Protein AF-A0A969K0V9-F1 (afdb_monomer_lite)

pLDDT: mean 85.58, std 12.47, range [35.75, 97.5]

Structure (mmCIF, N/CA/C/O backbone):
data_AF-A0A969K0V9-F1
#
_entry.id   AF-A0A969K0V9-F1
#
loop_
_atom_site.group_PDB
_atom_site.id
_atom_site.type_symbol
_atom_site.label_atom_id
_atom_site.label_alt_id
_atom_site.label_comp_id
_atom_site.label_asym_id
_atom_site.label_entity_id
_atom_site.label_seq_id
_atom_site.pdbx_PDB_ins_code
_atom_site.Cartn_x
_atom_site.Cartn_y
_atom_site.Cartn_z
_atom_site.occupancy
_atom_site.B_iso_or_equiv
_atom_site.auth_seq_id
_atom_site.auth_comp_id
_atom_site.auth_asym_id
_atom_site.auth_atom_id
_atom_site.pdbx_PDB_model_num
ATOM 1 N N . MET A 1 1 ? 7.479 9.064 25.112 1.00 60.09 1 MET A N 1
ATOM 2 C CA . MET A 1 1 ? 8.023 9.012 23.736 1.00 60.09 1 MET A CA 1
ATOM 3 C C . MET A 1 1 ? 7.729 10.350 23.085 1.00 60.09 1 MET A C 1
ATOM 5 O O . MET A 1 1 ? 6.661 10.871 23.368 1.00 60.09 1 MET A O 1
ATOM 9 N N . SER A 1 2 ? 8.645 10.931 22.304 1.00 84.56 2 SER A N 1
ATOM 10 C CA . SER A 1 2 ? 8.306 12.117 21.503 1.00 84.56 2 SER A CA 1
ATOM 11 C C . SER A 1 2 ? 7.382 11.706 20.355 1.00 84.56 2 SER A C 1
ATOM 13 O O . SER A 1 2 ? 7.543 10.608 19.813 1.00 84.56 2 SER A O 1
ATOM 15 N N . ASP A 1 3 ? 6.434 12.566 19.981 1.00 84.75 3 ASP A N 1
ATOM 16 C CA . ASP A 1 3 ? 5.469 12.293 18.902 1.00 84.75 3 ASP A CA 1
ATOM 17 C C . ASP A 1 3 ? 6.167 11.943 17.583 1.00 84.75 3 ASP A C 1
ATOM 19 O O . ASP A 1 3 ? 5.741 11.048 16.855 1.00 84.75 3 ASP A O 1
ATOM 23 N N . GLU A 1 4 ? 7.312 12.573 17.334 1.00 83.38 4 GLU A N 1
ATOM 24 C CA . GLU A 1 4 ? 8.192 12.307 16.198 1.00 83.38 4 GLU A CA 1
ATOM 25 C C . GLU A 1 4 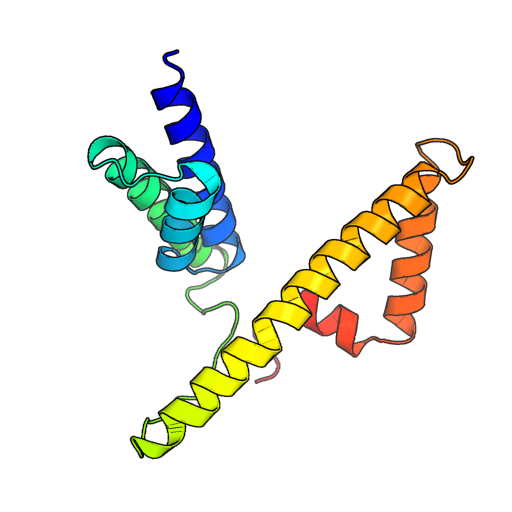? 8.677 10.847 16.152 1.00 83.38 4 GLU A C 1
ATOM 27 O O . GLU A 1 4 ? 8.615 10.192 15.113 1.00 83.38 4 GLU A O 1
ATOM 32 N N . ARG A 1 5 ? 9.090 10.279 17.295 1.00 86.56 5 ARG A N 1
ATOM 33 C CA . ARG A 1 5 ? 9.531 8.874 17.367 1.00 86.56 5 ARG A CA 1
ATOM 34 C C . ARG A 1 5 ? 8.375 7.903 17.184 1.00 86.56 5 ARG A C 1
ATOM 36 O O . ARG A 1 5 ? 8.563 6.853 16.579 1.00 86.56 5 ARG A O 1
ATOM 43 N N . VAL A 1 6 ? 7.191 8.235 17.703 1.00 91.00 6 VAL A N 1
ATOM 44 C CA . VAL A 1 6 ? 5.994 7.404 17.508 1.00 91.00 6 VAL A CA 1
ATOM 45 C C . VAL A 1 6 ? 5.632 7.361 16.027 1.00 91.00 6 VAL A C 1
ATOM 47 O O . VAL A 1 6 ? 5.461 6.273 15.482 1.00 91.00 6 VAL A O 1
ATOM 50 N N . ARG A 1 7 ? 5.602 8.516 15.352 1.00 89.06 7 ARG A N 1
ATOM 51 C CA . ARG A 1 7 ? 5.359 8.594 13.904 1.00 89.06 7 ARG A CA 1
ATOM 52 C C . ARG A 1 7 ? 6.398 7.809 13.106 1.00 89.06 7 ARG A C 1
ATOM 54 O O . ARG A 1 7 ? 6.017 7.028 12.239 1.00 89.06 7 ARG A O 1
ATOM 61 N N . ALA A 1 8 ? 7.680 7.932 13.454 1.00 90.12 8 ALA A N 1
ATOM 62 C CA . ALA A 1 8 ? 8.751 7.175 12.809 1.00 90.12 8 ALA A CA 1
ATOM 63 C C . ALA A 1 8 ? 8.560 5.653 12.943 1.00 90.12 8 ALA A C 1
ATOM 65 O O . ALA A 1 8 ? 8.715 4.922 11.966 1.00 90.12 8 ALA A O 1
ATOM 66 N N . LEU A 1 9 ? 8.182 5.165 14.130 1.00 93.06 9 LEU A N 1
ATOM 67 C CA . LEU A 1 9 ? 7.927 3.738 14.361 1.00 93.06 9 LEU A CA 1
ATOM 68 C C . LEU A 1 9 ? 6.684 3.237 13.612 1.00 93.06 9 LEU A C 1
ATOM 70 O O . LEU A 1 9 ? 6.727 2.156 13.026 1.00 93.06 9 LEU A O 1
ATOM 74 N N . VAL A 1 10 ? 5.599 4.019 13.586 1.00 94.56 10 VAL A N 1
ATOM 75 C CA . VAL A 1 10 ? 4.382 3.685 12.822 1.00 94.56 10 VAL A CA 1
ATOM 76 C C . VAL A 1 10 ? 4.696 3.594 11.329 1.00 94.56 10 VAL A C 1
ATOM 78 O O . VAL A 1 10 ? 4.305 2.632 10.671 1.00 94.56 10 VAL A O 1
ATOM 81 N N . 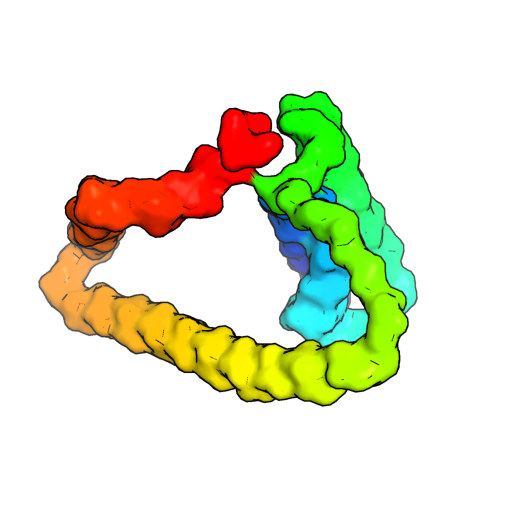ALA A 1 11 ? 5.461 4.546 10.800 1.00 94.56 11 ALA A N 1
ATOM 82 C CA . ALA A 1 11 ? 5.858 4.554 9.400 1.00 94.56 11 ALA A CA 1
ATOM 83 C C . ALA A 1 11 ? 6.817 3.423 9.034 1.00 94.56 11 ALA A C 1
ATOM 85 O O . ALA A 1 11 ? 6.669 2.818 7.973 1.00 94.56 11 ALA A O 1
ATOM 86 N N . ALA A 1 12 ? 7.762 3.091 9.916 1.00 95.62 12 ALA A N 1
ATOM 87 C CA . ALA A 1 12 ? 8.649 1.949 9.734 1.00 95.62 12 ALA A CA 1
ATOM 88 C C . ALA A 1 12 ? 7.871 0.624 9.705 1.00 95.62 12 ALA A C 1
ATOM 90 O O . ALA A 1 12 ? 8.139 -0.222 8.850 1.00 95.62 12 ALA A O 1
ATOM 91 N N . GLY A 1 13 ? 6.882 0.461 10.591 1.00 96.19 13 GLY A N 1
ATOM 92 C CA . GLY A 1 13 ? 5.993 -0.702 10.612 1.00 96.19 13 GLY A CA 1
ATOM 93 C C . GLY A 1 13 ? 5.118 -0.802 9.362 1.00 96.19 13 GLY A C 1
ATOM 94 O O . GLY A 1 13 ? 5.029 -1.866 8.753 1.00 96.19 13 GLY A O 1
ATOM 95 N N . ALA A 1 14 ? 4.529 0.310 8.922 1.00 96.19 14 ALA A N 1
ATOM 96 C CA . ALA A 1 14 ? 3.756 0.348 7.685 1.00 96.19 14 ALA A CA 1
ATOM 97 C C . ALA A 1 14 ? 4.621 0.067 6.446 1.00 96.19 14 ALA A C 1
ATOM 99 O O . ALA A 1 14 ? 4.208 -0.699 5.578 1.00 96.19 14 ALA A O 1
ATOM 100 N N . ALA A 1 15 ? 5.845 0.605 6.397 1.00 96.81 15 ALA A N 1
ATOM 101 C CA . ALA A 1 15 ? 6.766 0.371 5.289 1.00 96.81 15 ALA A CA 1
ATOM 102 C C . ALA A 1 15 ? 7.156 -1.105 5.221 1.00 96.81 15 ALA A C 1
ATOM 104 O O . ALA A 1 15 ? 7.136 -1.692 4.142 1.00 96.81 15 ALA A O 1
ATOM 105 N N . ALA A 1 16 ? 7.451 -1.723 6.370 1.00 97.44 16 ALA A N 1
ATOM 106 C CA . ALA A 1 16 ? 7.699 -3.157 6.468 1.00 97.44 16 ALA A CA 1
ATOM 107 C C . ALA A 1 16 ? 6.499 -3.984 5.987 1.00 97.44 16 ALA A C 1
ATOM 109 O O . ALA A 1 16 ? 6.687 -4.889 5.181 1.00 97.44 16 ALA A O 1
ATOM 110 N N . GLY A 1 17 ? 5.279 -3.652 6.424 1.00 95.00 17 GLY A N 1
ATOM 111 C CA . GLY A 1 17 ? 4.064 -4.379 6.042 1.00 95.00 17 GLY A CA 1
ATOM 112 C C . GLY A 1 17 ? 3.747 -4.301 4.547 1.00 95.00 17 GLY A C 1
ATOM 113 O O . GLY A 1 17 ? 3.432 -5.314 3.930 1.00 95.00 17 GLY A O 1
ATOM 114 N N . VAL A 1 18 ? 3.879 -3.121 3.935 1.00 94.31 18 VAL A N 1
ATOM 115 C CA . VAL A 1 18 ? 3.710 -2.972 2.479 1.00 94.31 18 VAL A CA 1
ATOM 116 C C . VAL A 1 18 ? 4.810 -3.733 1.733 1.00 94.31 18 VAL A C 1
ATOM 118 O O . VAL A 1 18 ? 4.542 -4.435 0.760 1.00 94.31 18 VAL A O 1
ATOM 121 N N . SER A 1 19 ? 6.052 -3.650 2.208 1.00 94.81 19 SER A N 1
ATOM 122 C CA . SER A 1 19 ? 7.194 -4.287 1.544 1.00 94.81 19 SER A CA 1
ATOM 123 C C . SER A 1 19 ? 7.138 -5.810 1.609 1.00 94.81 19 SER A C 1
ATOM 125 O O . SER A 1 19 ? 7.467 -6.458 0.617 1.00 94.81 19 SER A O 1
ATOM 127 N N . SER A 1 20 ? 6.689 -6.386 2.728 1.00 93.19 20 SER A N 1
ATOM 128 C CA . SER A 1 20 ? 6.493 -7.832 2.855 1.00 93.19 20 SER A CA 1
ATOM 129 C C . SER A 1 20 ? 5.283 -8.336 2.070 1.00 93.19 20 SER A C 1
ATOM 131 O O . SER A 1 20 ? 5.333 -9.432 1.524 1.00 93.19 20 SER A O 1
ATOM 133 N N . ALA A 1 21 ? 4.216 -7.542 1.947 1.00 89.94 21 ALA A N 1
ATOM 134 C CA . ALA A 1 21 ? 3.040 -7.940 1.176 1.00 89.94 21 ALA A CA 1
ATOM 135 C C . ALA A 1 21 ? 3.318 -8.035 -0.335 1.00 89.94 21 ALA A C 1
ATOM 137 O O . ALA A 1 21 ? 2.755 -8.895 -1.008 1.00 89.94 21 ALA A O 1
ATOM 138 N N . PHE A 1 22 ? 4.182 -7.163 -0.867 1.00 86.56 22 PHE A N 1
ATOM 139 C CA . PHE A 1 22 ? 4.381 -7.026 -2.317 1.00 86.56 22 PHE A CA 1
ATOM 140 C C . PHE A 1 22 ? 5.794 -7.356 -2.811 1.00 86.56 22 PHE A C 1
ATOM 142 O O . PHE A 1 22 ? 6.041 -7.283 -4.014 1.00 86.56 22 PHE A O 1
ATOM 149 N N . ASN A 1 23 ? 6.729 -7.689 -1.913 1.00 89.31 23 ASN A N 1
ATOM 150 C CA . ASN A 1 23 ? 8.158 -7.804 -2.226 1.00 89.31 23 ASN A CA 1
ATOM 151 C C . ASN A 1 23 ? 8.700 -6.543 -2.947 1.00 89.31 23 ASN A C 1
ATOM 153 O O . ASN A 1 23 ? 9.476 -6.615 -3.898 1.00 89.31 23 ASN A O 1
ATOM 157 N N . ALA A 1 24 ? 8.234 -5.365 -2.514 1.00 91.19 24 ALA A N 1
ATOM 158 C CA . ALA A 1 24 ? 8.476 -4.080 -3.174 1.00 91.19 24 ALA A CA 1
ATOM 159 C C . ALA A 1 24 ? 8.970 -3.022 -2.165 1.00 91.19 24 ALA A C 1
ATOM 161 O O . ALA A 1 24 ? 8.215 -2.121 -1.784 1.00 91.19 24 ALA A O 1
ATOM 162 N N . PRO A 1 25 ? 10.238 -3.104 -1.716 1.00 93.50 25 PRO A N 1
ATOM 163 C CA . PRO A 1 25 ? 10.741 -2.284 -0.614 1.00 93.50 25 PRO A CA 1
ATOM 164 C C . PRO A 1 25 ? 10.675 -0.778 -0.894 1.00 93.50 25 PRO A C 1
ATOM 166 O O . PRO A 1 25 ? 10.256 0.001 -0.037 1.00 93.50 25 PRO A O 1
ATOM 169 N N . ILE A 1 26 ? 11.024 -0.363 -2.116 1.00 94.31 26 ILE A N 1
ATOM 170 C CA . ILE A 1 26 ? 11.022 1.050 -2.523 1.00 94.31 26 ILE A CA 1
ATOM 171 C C . ILE A 1 26 ? 9.604 1.633 -2.456 1.00 94.31 26 ILE A C 1
ATOM 173 O O . ILE A 1 26 ? 9.417 2.724 -1.919 1.00 94.31 26 ILE A O 1
ATOM 177 N N . ALA A 1 27 ? 8.597 0.890 -2.926 1.00 93.19 27 ALA A N 1
ATOM 178 C CA . ALA A 1 27 ? 7.203 1.325 -2.871 1.00 93.19 27 ALA A CA 1
ATOM 179 C C . ALA A 1 27 ? 6.721 1.502 -1.422 1.00 93.19 27 ALA A C 1
ATOM 181 O O . ALA A 1 27 ? 6.112 2.521 -1.102 1.00 93.19 27 ALA A O 1
ATOM 182 N N . GLY A 1 28 ? 7.055 0.561 -0.529 1.00 94.06 28 GLY A N 1
ATOM 183 C CA . GLY A 1 28 ? 6.721 0.665 0.894 1.00 94.06 28 GLY A CA 1
ATOM 184 C C . GLY A 1 28 ? 7.375 1.863 1.589 1.00 94.06 28 GLY A C 1
ATOM 185 O O . GLY A 1 28 ? 6.744 2.501 2.430 1.00 94.06 28 GLY A O 1
ATOM 186 N N . ILE A 1 29 ? 8.610 2.215 1.212 1.00 95.56 29 ILE A N 1
ATOM 187 C CA . ILE A 1 29 ? 9.318 3.388 1.749 1.00 95.56 29 ILE A CA 1
ATOM 188 C C . ILE A 1 29 ? 8.587 4.675 1.367 1.00 95.56 29 ILE A C 1
ATOM 190 O O . ILE A 1 29 ? 8.215 5.444 2.251 1.00 95.56 29 ILE A O 1
ATOM 194 N N . PHE A 1 30 ? 8.354 4.903 0.071 1.00 94.06 30 PHE A N 1
ATOM 195 C CA . PHE A 1 30 ? 7.699 6.129 -0.392 1.00 94.06 30 PHE A CA 1
ATOM 196 C C . PHE A 1 30 ? 6.252 6.231 0.093 1.00 94.06 30 PHE A C 1
ATOM 198 O O . PHE A 1 30 ? 5.835 7.313 0.490 1.00 94.06 30 PHE A O 1
ATOM 205 N N . PHE A 1 31 ? 5.517 5.115 0.155 1.00 94.00 31 PHE A N 1
ATOM 206 C CA . PHE A 1 31 ? 4.178 5.082 0.748 1.00 94.00 31 PHE A CA 1
ATOM 207 C C . PHE A 1 31 ? 4.187 5.602 2.190 1.00 94.00 31 PHE A C 1
ATOM 209 O O . PHE A 1 31 ? 3.405 6.484 2.540 1.00 94.00 31 PHE A O 1
ATOM 216 N N . SER A 1 32 ? 5.094 5.098 3.028 1.00 94.75 32 SER A N 1
ATOM 217 C CA . SER A 1 32 ? 5.174 5.531 4.422 1.00 94.75 32 SER A CA 1
ATOM 218 C C . SER A 1 32 ? 5.662 6.968 4.580 1.00 94.75 32 SER A C 1
ATOM 220 O O . SER A 1 32 ? 5.162 7.686 5.444 1.00 94.75 32 SER A O 1
ATOM 222 N N . LEU A 1 33 ? 6.625 7.408 3.769 1.00 92.50 33 LEU A N 1
ATOM 223 C CA . LEU A 1 33 ? 7.121 8.783 3.834 1.00 92.50 33 LEU A CA 1
ATOM 224 C C . LEU A 1 33 ? 6.043 9.788 3.409 1.00 92.50 33 LEU A C 1
ATOM 226 O O . LEU A 1 33 ? 5.804 10.754 4.127 1.00 92.50 33 LEU A O 1
ATOM 230 N N . GLU A 1 34 ? 5.360 9.532 2.295 1.00 90.81 34 GLU A N 1
ATOM 231 C CA . GLU A 1 34 ? 4.389 10.463 1.717 1.00 90.81 34 GLU A CA 1
ATOM 232 C C . GLU A 1 34 ? 3.057 10.463 2.481 1.00 90.81 34 GLU A C 1
ATOM 234 O O . GLU A 1 34 ? 2.509 11.520 2.778 1.00 90.81 34 GLU A O 1
ATOM 239 N N . ILE A 1 35 ? 2.530 9.284 2.834 1.00 90.56 35 ILE A N 1
ATOM 240 C CA . ILE A 1 35 ? 1.172 9.163 3.389 1.00 90.56 35 ILE A CA 1
ATOM 241 C C . ILE A 1 35 ? 1.165 9.193 4.921 1.00 90.56 35 ILE A C 1
ATOM 243 O O . ILE A 1 35 ? 0.215 9.704 5.513 1.00 90.56 35 ILE A O 1
ATOM 247 N N . ILE A 1 36 ? 2.193 8.653 5.585 1.00 91.19 36 ILE A N 1
ATOM 248 C CA . ILE A 1 36 ? 2.205 8.543 7.056 1.00 91.19 36 ILE A CA 1
ATOM 249 C C . ILE A 1 36 ? 2.977 9.690 7.704 1.00 91.19 36 ILE A C 1
ATOM 251 O O . ILE A 1 36 ? 2.506 10.246 8.696 1.00 91.19 36 ILE A O 1
ATOM 255 N N . LEU A 1 37 ? 4.154 10.040 7.175 1.00 88.75 37 LEU A N 1
ATOM 256 C CA . LEU A 1 37 ? 4.937 11.167 7.696 1.00 88.75 37 LEU A CA 1
ATOM 257 C C . LEU A 1 37 ? 4.502 12.497 7.085 1.00 88.75 37 LEU A C 1
ATOM 259 O O . LEU A 1 37 ? 4.394 13.477 7.817 1.00 88.75 37 LEU A O 1
ATOM 263 N N . GLY A 1 38 ? 4.262 12.535 5.773 1.00 84.94 38 GLY A N 1
ATOM 264 C CA . GLY A 1 38 ? 3.984 13.771 5.033 1.00 84.94 38 GLY A CA 1
ATOM 265 C C . GLY A 1 38 ? 5.195 14.707 4.916 1.00 84.94 38 GLY A C 1
ATOM 266 O O . GLY A 1 38 ? 5.065 15.821 4.419 1.00 84.94 38 GLY A O 1
ATOM 267 N N . GLU A 1 39 ? 6.370 14.274 5.379 1.00 81.00 39 GLU A N 1
ATOM 268 C CA . GLU A 1 39 ? 7.630 15.007 5.298 1.00 81.00 39 GLU A CA 1
ATOM 269 C C . GLU A 1 39 ? 8.818 14.041 5.222 1.00 81.00 39 GLU A C 1
ATOM 271 O O . GLU A 1 39 ? 8.855 12.991 5.872 1.00 81.00 39 GLU A O 1
ATOM 276 N N . ILE A 1 40 ? 9.829 14.405 4.433 1.00 71.94 40 ILE A N 1
ATOM 277 C CA . ILE A 1 40 ? 11.058 13.620 4.309 1.00 71.94 40 ILE A CA 1
ATOM 278 C C . ILE A 1 40 ? 12.077 14.158 5.315 1.00 71.94 40 ILE A C 1
ATOM 280 O O . ILE A 1 40 ? 12.872 15.045 5.013 1.00 71.94 40 ILE A O 1
ATOM 284 N N . SER A 1 41 ? 12.064 13.605 6.528 1.00 74.81 41 SER A N 1
ATOM 285 C CA . SER A 1 41 ? 13.126 13.829 7.514 1.00 74.81 41 SER A CA 1
ATOM 286 C C . SER A 1 41 ? 14.260 12.824 7.307 1.00 74.81 41 SER A C 1
ATOM 288 O O . SER A 1 41 ? 14.043 11.608 7.323 1.00 74.81 41 SE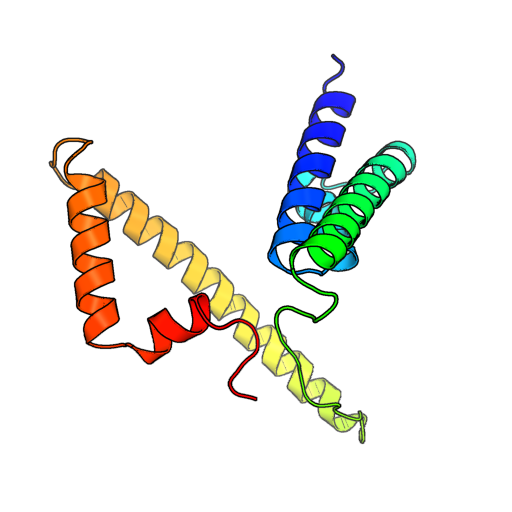R A O 1
ATOM 290 N N . SER A 1 42 ? 15.490 13.318 7.147 1.00 74.25 42 SER A N 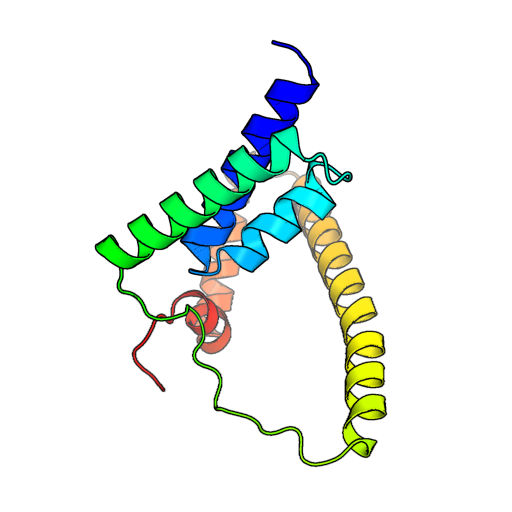1
ATOM 291 C CA . SER A 1 42 ? 16.690 12.490 6.951 1.00 74.25 42 SER A CA 1
ATOM 292 C C . SER A 1 42 ? 16.916 11.495 8.096 1.00 74.25 42 SER A C 1
ATOM 294 O O . SER A 1 42 ? 17.352 10.368 7.860 1.00 74.25 42 SER A O 1
ATOM 296 N N . THR A 1 43 ? 16.550 11.873 9.323 1.00 76.81 43 THR A N 1
ATOM 297 C CA . THR A 1 43 ? 16.676 11.026 10.517 1.00 76.81 43 THR A CA 1
ATOM 298 C C . THR A 1 43 ? 15.709 9.839 10.491 1.00 76.81 43 THR A C 1
ATOM 300 O O . THR A 1 43 ? 16.065 8.740 10.913 1.00 76.81 43 THR A O 1
ATOM 303 N N . MET A 1 44 ? 14.488 10.031 9.983 1.00 82.00 44 MET A N 1
ATOM 304 C CA . MET A 1 44 ? 13.460 8.980 9.954 1.00 82.00 44 MET A CA 1
ATOM 305 C C . MET A 1 44 ? 13.606 8.060 8.742 1.00 82.00 44 MET A C 1
ATOM 307 O O . MET A 1 44 ? 13.307 6.868 8.835 1.00 82.00 44 MET A O 1
ATOM 311 N N . LEU A 1 45 ? 14.125 8.593 7.631 1.00 89.81 45 LEU A N 1
ATOM 312 C CA . LEU A 1 45 ? 14.348 7.854 6.391 1.00 89.81 45 LEU A CA 1
ATOM 313 C C . LEU A 1 45 ? 15.163 6.582 6.639 1.00 89.81 45 LEU A C 1
ATOM 315 O O . LEU A 1 45 ? 14.760 5.512 6.192 1.00 89.81 45 LEU A O 1
ATOM 319 N N . GLY A 1 46 ? 16.256 6.665 7.405 1.00 92.00 46 GLY A N 1
ATOM 320 C CA . GLY A 1 46 ? 17.102 5.503 7.693 1.00 92.00 46 GLY A CA 1
ATOM 321 C C . GLY A 1 46 ? 16.335 4.349 8.349 1.00 92.00 46 GLY A C 1
ATOM 322 O O . GLY A 1 46 ? 16.459 3.204 7.923 1.00 92.00 46 GLY A O 1
ATOM 323 N N . VAL A 1 47 ? 15.486 4.647 9.338 1.00 92.81 47 VAL A N 1
ATOM 324 C CA . VAL A 1 47 ? 14.693 3.629 10.050 1.00 92.81 47 VAL A CA 1
ATOM 325 C C . VAL A 1 47 ? 13.626 3.020 9.137 1.00 92.81 47 VAL A C 1
ATOM 327 O O . VAL A 1 47 ? 13.460 1.801 9.117 1.00 92.81 47 VAL A O 1
ATOM 330 N N . VAL A 1 48 ? 12.935 3.846 8.347 1.00 95.44 48 VAL A N 1
ATOM 331 C CA . VAL A 1 48 ? 11.902 3.396 7.400 1.00 95.44 48 VAL A CA 1
ATOM 332 C C . VAL A 1 48 ? 12.503 2.509 6.307 1.00 95.44 48 VAL A C 1
ATOM 334 O O . VAL A 1 48 ? 11.963 1.440 6.020 1.00 95.44 48 VAL A O 1
ATOM 337 N N . VAL A 1 49 ? 13.645 2.913 5.741 1.00 95.88 49 VAL A N 1
ATOM 338 C CA . VAL A 1 49 ? 14.370 2.151 4.714 1.00 95.88 49 VAL A CA 1
ATOM 339 C C . VAL A 1 49 ? 14.855 0.818 5.261 1.00 95.88 49 VAL A C 1
ATOM 341 O O . VAL A 1 49 ? 14.582 -0.215 4.655 1.00 95.88 49 VAL A O 1
ATOM 344 N N . LEU A 1 50 ? 15.530 0.815 6.414 1.00 96.56 50 LEU A N 1
ATOM 345 C CA . LEU A 1 50 ? 16.022 -0.422 7.022 1.00 96.56 50 LEU A CA 1
ATOM 346 C C . LEU A 1 50 ? 14.872 -1.385 7.328 1.00 96.56 50 LEU A C 1
ATOM 348 O O . LEU A 1 50 ? 14.958 -2.561 6.988 1.00 96.56 50 LEU A O 1
ATOM 352 N N . SER A 1 51 ? 13.781 -0.883 7.908 1.00 97.31 51 SER A N 1
ATOM 353 C CA . SER A 1 51 ? 12.598 -1.688 8.230 1.00 97.31 51 SER A CA 1
ATOM 354 C C . SER A 1 51 ? 11.970 -2.315 6.979 1.00 97.31 51 SER A C 1
ATOM 356 O O . SER A 1 51 ? 11.714 -3.518 6.945 1.00 97.31 51 SER A O 1
ATOM 358 N N . SER A 1 52 ? 11.785 -1.522 5.918 1.00 97.25 52 SER A N 1
ATOM 359 C CA . SER A 1 52 ? 11.265 -1.989 4.628 1.00 97.25 52 SER A CA 1
ATOM 360 C C . SER A 1 52 ? 12.158 -3.060 3.989 1.00 97.25 52 SER A C 1
ATOM 362 O O . SER A 1 52 ? 11.672 -4.130 3.616 1.00 97.25 52 SER A O 1
ATOM 364 N N . VAL A 1 53 ? 13.470 -2.809 3.910 1.00 96.50 53 VAL A N 1
ATOM 365 C CA . VAL A 1 53 ? 14.424 -3.735 3.287 1.00 96.50 53 VAL A CA 1
ATOM 366 C C . VAL A 1 53 ? 14.502 -5.041 4.066 1.00 96.50 53 VAL A C 1
ATOM 368 O O . VAL A 1 53 ? 14.447 -6.098 3.450 1.00 96.50 53 VAL A O 1
ATOM 371 N N . VAL A 1 54 ? 14.576 -4.995 5.400 1.00 97.31 54 VAL A N 1
ATOM 372 C CA . VAL A 1 54 ? 14.597 -6.205 6.240 1.00 97.31 54 VAL A CA 1
ATOM 373 C C . VAL A 1 54 ? 13.313 -7.020 6.069 1.00 97.31 54 VAL A C 1
ATOM 375 O O . VAL A 1 54 ? 13.369 -8.242 5.961 1.00 97.31 54 VAL A O 1
ATOM 378 N N . ALA A 1 55 ? 12.151 -6.368 5.999 1.00 96.50 55 ALA A N 1
ATOM 379 C CA . ALA A 1 55 ? 10.885 -7.059 5.775 1.00 96.50 55 ALA A CA 1
ATOM 380 C C . ALA A 1 55 ? 10.817 -7.717 4.387 1.00 96.50 55 ALA A C 1
ATOM 382 O O . ALA A 1 55 ? 10.384 -8.866 4.268 1.00 96.50 55 ALA A O 1
ATOM 383 N N . ALA A 1 56 ? 11.278 -7.022 3.343 1.00 94.12 56 ALA A N 1
ATOM 384 C CA . ALA A 1 56 ? 11.349 -7.575 1.996 1.00 94.12 56 ALA A CA 1
ATOM 385 C C . ALA A 1 56 ? 12.349 -8.737 1.912 1.00 94.12 56 ALA A C 1
ATOM 387 O O . ALA A 1 56 ? 12.015 -9.778 1.361 1.00 94.12 56 ALA A O 1
ATOM 388 N N . THR A 1 57 ? 13.556 -8.614 2.473 1.00 94.50 57 THR A N 1
ATOM 389 C CA . THR A 1 57 ? 14.556 -9.697 2.435 1.00 94.50 57 THR A CA 1
ATOM 390 C C . THR A 1 57 ? 14.107 -10.917 3.226 1.00 94.50 57 THR A C 1
ATOM 392 O O . THR A 1 57 ? 14.285 -12.039 2.757 1.00 94.50 57 THR A O 1
ATOM 395 N N . LEU A 1 58 ? 13.462 -10.720 4.378 1.00 95.12 58 LEU A N 1
ATOM 396 C CA . LEU A 1 58 ? 12.867 -11.812 5.142 1.00 95.12 58 LEU A CA 1
ATOM 397 C C . LEU A 1 58 ? 11.754 -12.505 4.346 1.00 95.12 58 LEU A C 1
ATOM 399 O O . LEU A 1 58 ? 11.715 -13.731 4.287 1.00 95.12 58 LEU A O 1
ATOM 403 N N . THR A 1 59 ? 10.887 -11.732 3.689 1.00 92.12 59 THR A N 1
ATOM 404 C CA . THR A 1 59 ? 9.838 -12.282 2.817 1.00 92.12 59 THR A CA 1
ATOM 405 C C . THR A 1 59 ? 10.443 -13.091 1.676 1.00 92.12 59 THR A C 1
ATOM 407 O O . THR A 1 59 ? 9.989 -14.197 1.410 1.00 92.12 59 THR A O 1
ATOM 410 N N . GLN A 1 60 ? 11.510 -12.598 1.050 1.00 91.06 60 GLN A N 1
ATOM 411 C CA . GLN A 1 60 ? 12.201 -13.321 -0.016 1.00 91.06 60 GLN A CA 1
ATOM 412 C C . GLN A 1 60 ? 12.874 -14.604 0.477 1.00 91.06 60 GLN A C 1
ATOM 414 O O . GLN A 1 60 ? 12.891 -15.599 -0.244 1.00 91.06 60 GLN A O 1
ATOM 419 N N . ALA A 1 61 ? 13.395 -14.607 1.706 1.00 92.12 61 ALA A N 1
ATOM 420 C CA . ALA A 1 61 ? 13.995 -15.791 2.313 1.00 92.12 61 ALA A CA 1
ATOM 421 C C . ALA A 1 61 ? 12.961 -16.888 2.624 1.00 92.12 61 ALA A C 1
ATOM 423 O O . ALA A 1 61 ? 13.289 -18.068 2.538 1.00 92.12 61 ALA A O 1
ATOM 424 N N . VAL A 1 62 ? 11.728 -16.510 2.980 1.00 90.81 62 VAL A N 1
ATOM 425 C CA . VAL A 1 62 ? 10.653 -17.454 3.338 1.00 90.81 62 VAL A CA 1
ATOM 426 C C . VAL A 1 62 ? 9.822 -17.878 2.124 1.00 90.81 62 VAL A C 1
ATOM 428 O O . VAL A 1 62 ? 9.515 -19.058 1.976 1.00 90.81 62 VAL A O 1
ATOM 431 N N . SER A 1 63 ? 9.463 -16.931 1.257 1.00 83.94 63 SER A N 1
ATOM 432 C CA . SER A 1 63 ? 8.491 -17.111 0.166 1.00 83.94 63 SER A CA 1
ATOM 433 C C . SER A 1 63 ? 9.120 -17.114 -1.234 1.00 83.94 63 SER A C 1
ATOM 435 O O . SER A 1 63 ? 8.429 -17.401 -2.209 1.00 83.94 63 SER A O 1
ATOM 437 N N . GLY A 1 64 ? 10.418 -16.818 -1.352 1.00 83.19 64 GLY A N 1
ATOM 438 C CA . GLY A 1 64 ? 11.143 -16.717 -2.622 1.00 83.19 64 GLY A CA 1
ATOM 439 C C . GLY A 1 64 ? 11.289 -15.281 -3.143 1.00 83.19 64 GLY A C 1
ATOM 440 O O . GLY A 1 64 ? 10.534 -14.380 -2.792 1.00 83.19 64 GLY A O 1
ATOM 441 N N . ALA A 1 65 ? 12.286 -15.065 -4.008 1.00 78.44 65 ALA A N 1
ATOM 442 C CA . ALA A 1 65 ? 12.700 -13.734 -4.473 1.00 78.44 65 ALA A CA 1
ATOM 443 C C . ALA A 1 65 ? 11.833 -13.125 -5.593 1.00 78.44 65 ALA A C 1
ATOM 445 O O . ALA A 1 65 ? 12.146 -12.048 -6.099 1.00 78.44 65 ALA A O 1
ATOM 446 N N . GLN A 1 66 ? 10.772 -13.808 -6.023 1.00 77.81 66 GLN A N 1
ATOM 447 C CA . GLN A 1 66 ? 9.983 -13.355 -7.165 1.00 77.81 66 GLN A CA 1
ATOM 448 C C . GLN A 1 66 ? 9.086 -12.161 -6.788 1.00 77.81 66 GLN A C 1
ATOM 450 O O . GLN A 1 66 ? 8.542 -12.127 -5.679 1.00 77.81 66 GLN A O 1
ATOM 455 N N . PRO A 1 67 ? 8.920 -11.167 -7.678 1.00 69.94 67 PRO A N 1
ATOM 456 C CA . PRO A 1 67 ? 7.929 -10.112 -7.498 1.00 69.94 67 PRO A CA 1
ATOM 457 C C . PRO A 1 67 ? 6.517 -10.696 -7.404 1.00 69.94 67 PRO A C 1
ATOM 459 O O . PRO A 1 67 ? 6.222 -11.721 -8.018 1.00 69.94 67 PRO A O 1
ATOM 462 N N . ALA A 1 68 ? 5.615 -10.008 -6.700 1.00 71.38 68 ALA A N 1
ATOM 463 C CA . ALA A 1 68 ? 4.208 -10.413 -6.649 1.00 71.38 68 ALA A CA 1
ATOM 464 C C . ALA A 1 68 ? 3.551 -10.427 -8.046 1.00 71.38 68 ALA A C 1
ATOM 466 O O . ALA A 1 68 ? 2.651 -11.223 -8.301 1.00 71.38 68 ALA A O 1
ATOM 467 N N . PHE A 1 69 ? 4.035 -9.572 -8.956 1.00 70.81 69 PHE A N 1
ATOM 468 C CA . PHE A 1 69 ? 3.562 -9.472 -10.333 1.00 70.81 69 PHE A CA 1
ATOM 469 C C . PHE A 1 69 ? 4.745 -9.417 -11.304 1.00 70.81 69 PHE A C 1
ATOM 471 O O . PHE A 1 69 ? 5.509 -8.450 -11.310 1.00 70.81 69 PHE A O 1
ATOM 478 N N . SER A 1 70 ? 4.876 -10.441 -12.146 1.00 71.62 70 SER A N 1
ATOM 479 C CA . SER A 1 70 ? 5.829 -10.453 -13.257 1.00 71.62 70 SER A CA 1
ATOM 480 C C . SER A 1 70 ? 5.212 -9.738 -14.454 1.00 71.62 70 SER A C 1
ATOM 482 O O . SER A 1 70 ? 4.279 -10.245 -15.075 1.00 71.62 70 SER A O 1
ATOM 484 N N . VAL A 1 71 ? 5.714 -8.548 -14.770 1.00 75.81 71 VAL A N 1
ATOM 485 C CA . VAL A 1 71 ? 5.281 -7.785 -15.947 1.00 75.81 71 VAL A CA 1
ATOM 486 C C . VAL A 1 71 ? 6.255 -8.070 -17.096 1.00 75.81 71 VAL A C 1
ATOM 488 O O . VAL A 1 71 ? 7.467 -8.033 -16.865 1.00 75.81 71 VAL A O 1
ATOM 491 N N . PRO A 1 72 ? 5.775 -8.359 -18.321 1.00 80.50 72 PRO A N 1
ATOM 492 C CA . PRO A 1 72 ? 6.641 -8.489 -19.487 1.00 80.50 72 PRO A CA 1
ATOM 493 C C . PRO A 1 72 ? 7.506 -7.242 -19.674 1.00 80.50 72 PRO A C 1
ATOM 495 O O . PRO A 1 72 ? 7.055 -6.123 -19.426 1.00 80.50 72 PRO A O 1
ATOM 498 N N . ALA A 1 73 ? 8.741 -7.427 -20.138 1.00 79.62 73 ALA A N 1
ATOM 499 C CA . ALA A 1 73 ? 9.599 -6.300 -20.469 1.00 79.62 73 ALA A CA 1
ATOM 500 C C . ALA A 1 73 ? 8.960 -5.490 -21.608 1.00 79.62 73 ALA A C 1
ATOM 502 O O . ALA A 1 73 ? 8.729 -6.019 -22.694 1.00 79.62 73 ALA A O 1
ATOM 503 N N . TYR A 1 74 ? 8.672 -4.218 -21.343 1.00 79.50 74 TYR A N 1
ATOM 504 C CA . TYR A 1 74 ? 8.189 -3.261 -22.332 1.00 79.50 74 TYR A CA 1
ATOM 505 C C . TYR A 1 74 ? 9.283 -2.225 -22.588 1.00 79.50 74 TYR A C 1
ATOM 507 O O . TYR A 1 74 ? 9.856 -1.683 -21.638 1.00 79.50 74 TYR A O 1
ATOM 515 N N . THR A 1 75 ? 9.596 -1.967 -23.855 1.00 82.50 75 THR A N 1
ATOM 516 C CA . THR A 1 75 ? 10.561 -0.941 -24.256 1.00 82.50 75 THR A CA 1
ATOM 517 C C . THR A 1 75 ? 9.827 0.334 -24.641 1.00 82.50 75 THR A C 1
ATOM 519 O O . THR A 1 75 ? 8.815 0.301 -25.330 1.00 82.50 75 THR A O 1
ATOM 522 N N . PHE A 1 76 ? 10.326 1.473 -24.161 1.00 81.56 76 PHE A N 1
ATOM 523 C CA . PHE A 1 76 ? 9.866 2.779 -24.623 1.00 81.56 76 PHE A CA 1
ATOM 524 C C . PHE A 1 76 ? 10.440 3.029 -26.016 1.00 81.56 76 PHE A C 1
ATOM 526 O O . PHE A 1 76 ? 11.620 3.363 -26.143 1.00 81.56 76 PHE A O 1
ATOM 533 N N . ASP A 1 77 ? 9.607 2.874 -27.040 1.00 83.56 77 ASP A N 1
ATOM 534 C CA . ASP A 1 77 ? 10.049 2.954 -28.430 1.00 83.56 77 ASP A CA 1
ATOM 535 C C . ASP A 1 77 ? 9.864 4.371 -29.002 1.00 83.56 77 ASP A C 1
ATOM 537 O O . ASP A 1 77 ? 10.635 4.800 -29.865 1.00 83.56 77 ASP A O 1
ATOM 541 N N . SER A 1 78 ? 8.879 5.144 -28.513 1.00 90.31 78 SER A N 1
ATOM 542 C CA . SER A 1 78 ? 8.627 6.510 -28.993 1.00 90.31 78 SER A CA 1
ATOM 543 C C . SER A 1 78 ? 8.196 7.512 -27.917 1.00 90.31 78 SER A C 1
ATOM 545 O O . SER A 1 78 ? 7.383 7.232 -27.039 1.00 90.31 78 SER A O 1
ATOM 547 N N . VAL A 1 79 ? 8.648 8.765 -28.063 1.00 91.12 79 VAL A N 1
ATOM 548 C CA . VAL A 1 79 ? 8.207 9.915 -27.243 1.00 91.12 79 VAL A CA 1
ATOM 549 C C . VAL A 1 79 ? 6.697 10.167 -27.382 1.00 91.12 79 VAL A C 1
ATOM 551 O O . VAL A 1 79 ? 6.070 10.692 -26.461 1.00 91.12 79 VAL A O 1
ATOM 554 N N . TRP A 1 80 ? 6.085 9.743 -28.495 1.00 92.88 80 TRP A N 1
ATOM 555 C CA . TRP A 1 80 ? 4.641 9.866 -28.718 1.00 92.88 80 TRP A CA 1
ATOM 556 C C . TRP A 1 80 ? 3.775 8.991 -27.804 1.00 92.88 80 TRP A C 1
ATOM 558 O O . TRP A 1 80 ? 2.561 9.183 -27.763 1.00 92.88 80 TRP A O 1
ATOM 568 N N . GLU A 1 81 ? 4.367 8.085 -27.029 1.00 91.19 81 GLU A N 1
ATOM 569 C CA . GLU A 1 81 ? 3.646 7.320 -26.011 1.00 91.19 81 GLU A CA 1
ATOM 570 C C . GLU A 1 81 ? 3.384 8.147 -24.737 1.00 91.19 81 GLU A C 1
ATOM 572 O O . GLU A 1 81 ? 2.434 7.872 -24.004 1.00 91.19 81 GLU A O 1
ATOM 577 N N . LEU A 1 82 ? 4.161 9.211 -24.480 1.00 93.06 82 LEU A N 1
ATOM 578 C CA . LEU A 1 82 ? 4.023 10.035 -23.268 1.00 93.06 82 LEU A CA 1
ATOM 579 C C . LEU A 1 82 ? 2.623 10.655 -23.093 1.00 93.06 82 LEU A C 1
ATOM 581 O O . LEU A 1 82 ? 2.082 10.565 -21.987 1.00 93.06 82 LEU A O 1
ATOM 585 N N . PRO A 1 83 ? 1.982 11.234 -24.130 1.00 94.81 83 PRO A N 1
ATOM 586 C CA . PRO A 1 83 ? 0.605 11.707 -24.015 1.00 94.81 83 PRO A CA 1
ATOM 587 C C . PRO A 1 83 ? -0.401 10.605 -23.656 1.00 94.81 83 PRO A C 1
ATOM 589 O O . PRO A 1 83 ? -1.366 10.881 -22.944 1.00 94.81 83 PRO A O 1
ATOM 592 N N . LEU A 1 84 ? -0.181 9.361 -24.100 1.00 92.94 84 LEU A N 1
ATOM 593 C CA . LEU A 1 84 ? -1.051 8.231 -23.754 1.00 92.94 84 LEU A CA 1
ATOM 594 C C . LEU A 1 84 ? -0.911 7.856 -22.275 1.00 92.94 84 LEU A C 1
ATOM 596 O O . LEU A 1 84 ? -1.921 7.639 -21.609 1.00 92.94 84 LEU A O 1
ATOM 600 N N . TYR A 1 85 ? 0.309 7.859 -21.730 1.00 91.50 85 TYR A N 1
ATOM 601 C CA . TYR A 1 85 ? 0.529 7.651 -20.294 1.00 91.50 85 TYR A CA 1
ATOM 602 C C . TYR A 1 85 ? -0.047 8.790 -19.443 1.00 91.50 85 TYR A C 1
ATOM 604 O O . TYR A 1 85 ? -0.624 8.540 -18.384 1.00 91.50 85 TYR A O 1
ATOM 612 N N . ALA A 1 86 ? 0.039 10.036 -19.918 1.00 95.38 86 ALA A N 1
ATOM 613 C CA . ALA A 1 86 ? -0.598 11.170 -19.252 1.00 95.38 86 ALA A CA 1
ATOM 614 C C . ALA A 1 86 ? -2.129 11.019 -19.226 1.00 95.38 86 ALA A C 1
ATOM 616 O O . ALA A 1 86 ? -2.751 11.188 -18.176 1.00 95.38 86 ALA A O 1
ATOM 617 N N . LEU A 1 87 ? -2.735 10.634 -20.355 1.00 96.31 87 LEU A N 1
ATOM 618 C CA . LEU A 1 87 ? -4.167 10.349 -20.434 1.00 96.31 87 LEU A CA 1
ATOM 619 C C . LEU A 1 87 ? -4.563 9.192 -19.507 1.00 96.31 87 LEU A C 1
ATOM 621 O O . LEU A 1 87 ? -5.566 9.295 -18.803 1.00 96.31 87 LEU A O 1
ATOM 625 N N . LEU A 1 88 ? -3.761 8.125 -19.452 1.00 95.69 88 LEU A N 1
ATOM 626 C CA . LEU A 1 88 ? -3.976 7.012 -18.531 1.00 95.69 88 LEU A CA 1
ATOM 627 C C . LEU A 1 88 ? -4.005 7.493 -17.076 1.00 95.69 88 LEU A C 1
ATOM 629 O O . LEU A 1 88 ? -4.914 7.122 -16.342 1.00 95.69 88 LEU A O 1
ATOM 633 N N . GLY A 1 89 ? -3.070 8.357 -16.668 1.00 95.62 89 GLY A N 1
ATOM 634 C CA . GLY A 1 89 ? -3.061 8.953 -15.329 1.00 95.62 89 GLY A CA 1
ATOM 635 C C . GLY A 1 89 ? -4.313 9.791 -15.040 1.00 95.62 89 GLY A C 1
ATOM 636 O O . GLY A 1 89 ? -4.924 9.648 -13.980 1.00 95.62 89 GLY A O 1
ATOM 637 N N . ILE A 1 90 ? -4.743 10.608 -16.009 1.00 97.25 90 ILE A N 1
ATOM 638 C CA . ILE A 1 90 ? -5.958 11.435 -15.907 1.00 97.25 90 ILE A CA 1
ATOM 639 C C . ILE A 1 90 ? -7.217 10.576 -15.773 1.00 97.25 90 ILE A C 1
ATOM 641 O O . ILE A 1 90 ? -8.146 10.981 -15.084 1.00 97.25 90 ILE A O 1
ATOM 645 N N . LEU A 1 91 ? -7.265 9.400 -16.401 1.00 97.25 91 LEU A N 1
ATOM 646 C CA . LEU A 1 91 ? -8.392 8.473 -16.277 1.00 97.25 91 LEU A CA 1
ATOM 647 C C . LEU A 1 91 ? -8.314 7.639 -14.990 1.00 97.25 91 LEU A C 1
ATOM 649 O O . LEU A 1 91 ? -9.324 7.447 -14.313 1.00 97.25 91 LEU A O 1
ATOM 653 N N . ALA A 1 92 ? -7.122 7.170 -14.621 1.00 96.88 92 ALA A N 1
ATOM 654 C CA . ALA A 1 92 ? -6.906 6.333 -13.447 1.00 96.88 92 ALA A CA 1
ATOM 655 C C . ALA A 1 92 ? -7.179 7.082 -12.134 1.00 96.88 92 ALA A C 1
ATOM 657 O O . ALA A 1 92 ? -7.745 6.499 -11.211 1.00 96.88 92 ALA A O 1
ATOM 658 N N . GLY A 1 93 ? -6.842 8.374 -12.050 1.00 96.56 93 GLY A N 1
ATOM 659 C CA . GLY A 1 93 ? -7.067 9.194 -10.854 1.00 96.56 93 GLY A CA 1
ATOM 660 C C . GLY A 1 93 ? -8.539 9.250 -10.407 1.00 96.56 93 GLY A C 1
ATOM 661 O O . GLY A 1 93 ? -8.846 8.863 -9.277 1.00 96.56 93 GLY A O 1
ATOM 662 N N . PRO A 1 94 ? -9.482 9.672 -11.271 1.00 97.50 94 PRO A N 1
ATOM 663 C CA . PRO A 1 94 ? -10.913 9.659 -10.981 1.00 97.50 94 PRO A CA 1
ATOM 664 C C . PRO A 1 94 ? -11.460 8.265 -10.670 1.00 97.50 94 PRO A C 1
ATOM 666 O O . PRO A 1 94 ? -12.301 8.136 -9.783 1.00 97.50 94 PRO A O 1
ATOM 669 N N . ILE A 1 95 ? -10.977 7.220 -11.354 1.00 97.44 95 ILE A N 1
ATOM 670 C CA . ILE A 1 95 ? -11.381 5.834 -11.075 1.00 97.44 95 ILE A CA 1
ATOM 671 C C . ILE A 1 95 ? -10.954 5.431 -9.657 1.00 97.44 95 ILE A C 1
ATOM 673 O O . ILE A 1 95 ? -11.768 4.895 -8.905 1.00 97.44 95 ILE A O 1
ATOM 677 N N . ALA A 1 96 ? -9.719 5.743 -9.257 1.00 95.81 96 ALA A N 1
ATOM 678 C CA . ALA A 1 96 ? -9.229 5.493 -7.905 1.00 95.81 96 ALA A CA 1
ATOM 679 C C . ALA A 1 96 ? -10.031 6.279 -6.851 1.00 95.81 96 ALA A C 1
ATOM 681 O O . ALA A 1 96 ? -10.436 5.716 -5.833 1.00 95.81 96 ALA A O 1
ATOM 682 N N . ALA A 1 97 ? -10.337 7.553 -7.111 1.00 95.81 97 ALA A N 1
ATOM 683 C CA . ALA A 1 97 ? -11.157 8.371 -6.217 1.00 95.81 97 ALA A CA 1
ATOM 684 C C . ALA A 1 97 ? -12.590 7.826 -6.077 1.00 95.81 97 ALA A C 1
ATOM 686 O O . ALA A 1 97 ? -13.132 7.760 -4.970 1.00 95.81 97 ALA A O 1
ATOM 687 N N . LEU A 1 98 ? -13.200 7.395 -7.186 1.00 97.06 98 LEU A N 1
ATOM 688 C CA . LEU A 1 98 ? -14.516 6.761 -7.188 1.00 97.06 98 LEU A CA 1
ATOM 689 C C . LEU A 1 98 ? -14.498 5.453 -6.394 1.00 97.06 98 LEU A C 1
ATOM 691 O O . LEU A 1 98 ? -15.402 5.221 -5.594 1.00 97.06 98 LEU A O 1
ATOM 695 N N . TYR A 1 99 ? -13.462 4.632 -6.569 1.00 95.69 99 TYR A N 1
ATOM 696 C CA . TYR A 1 99 ? -13.282 3.392 -5.820 1.00 95.69 99 TYR A CA 1
ATOM 697 C C . TYR A 1 99 ? -13.224 3.639 -4.308 1.00 95.69 99 TYR A C 1
ATOM 699 O O . TYR A 1 99 ? -13.988 3.031 -3.559 1.00 95.69 99 TYR A O 1
ATOM 707 N N . VAL A 1 100 ? -12.395 4.586 -3.855 1.00 95.50 100 VAL A N 1
ATOM 708 C CA . VAL A 1 100 ? -12.301 4.952 -2.431 1.00 95.50 100 VAL A CA 1
ATOM 709 C C . VAL A 1 100 ? -13.651 5.437 -1.898 1.00 95.50 100 VAL A C 1
ATOM 711 O O . VAL A 1 100 ? -14.080 5.032 -0.818 1.00 95.50 100 VAL A O 1
ATOM 714 N N . ARG A 1 101 ? -14.373 6.256 -2.671 1.00 95.94 101 ARG A N 1
ATOM 715 C CA . ARG A 1 101 ? -15.700 6.743 -2.276 1.00 95.94 101 ARG A CA 1
ATOM 716 C C . ARG A 1 101 ? -16.717 5.608 -2.156 1.00 95.94 101 ARG A C 1
ATOM 718 O O . ARG A 1 101 ? -17.476 5.584 -1.192 1.00 95.94 101 ARG A O 1
ATOM 725 N N . LEU A 1 102 ? -16.725 4.673 -3.107 1.00 94.88 102 LEU A N 1
ATOM 726 C CA . LEU A 1 102 ? -17.589 3.490 -3.082 1.00 94.88 102 LEU A CA 1
ATOM 727 C C . LEU A 1 102 ? -17.290 2.595 -1.877 1.00 94.88 102 LEU A C 1
ATOM 729 O O . LEU A 1 102 ? -18.229 2.119 -1.242 1.00 94.88 102 LEU A O 1
ATOM 733 N N . LEU A 1 103 ? -16.016 2.410 -1.521 1.00 93.44 103 LEU A N 1
ATOM 734 C CA . LEU A 1 103 ? -15.648 1.666 -0.317 1.00 93.44 103 LEU A CA 1
ATOM 735 C C . LEU A 1 103 ? -16.242 2.297 0.944 1.00 93.44 103 LEU A C 1
ATOM 737 O O . LEU A 1 103 ? -16.861 1.587 1.735 1.00 93.44 103 LEU A O 1
ATOM 741 N N . TYR A 1 104 ? -16.118 3.617 1.109 1.00 93.31 104 TYR A N 1
ATOM 742 C CA . TYR A 1 104 ? -16.707 4.304 2.262 1.00 93.31 104 TYR A CA 1
ATOM 743 C C . TYR A 1 104 ? -18.236 4.234 2.266 1.00 93.31 104 TYR A C 1
ATOM 745 O O . TYR A 1 104 ? -18.824 3.910 3.291 1.00 93.31 104 TYR A O 1
ATOM 753 N N . LEU A 1 105 ? -18.883 4.422 1.112 1.00 92.62 105 LEU A N 1
ATOM 754 C CA . LEU A 1 105 ? -20.337 4.276 0.969 1.00 92.62 105 LEU A CA 1
ATOM 755 C C . LEU A 1 105 ? -20.822 2.886 1.405 1.00 92.62 105 LEU A C 1
ATOM 757 O O . LEU A 1 105 ? -21.825 2.768 2.113 1.00 92.62 105 LEU A O 1
ATOM 761 N N . LEU A 1 106 ? -20.119 1.829 0.995 1.00 89.69 106 LEU A N 1
ATOM 762 C CA . LEU A 1 106 ? -20.435 0.459 1.394 1.00 89.69 106 LEU A CA 1
ATOM 763 C C . LEU A 1 106 ? -20.198 0.247 2.890 1.00 89.69 106 LEU A C 1
ATOM 765 O O . LEU A 1 106 ? -21.054 -0.327 3.563 1.00 89.69 106 LEU A O 1
ATOM 769 N N . GLN A 1 107 ? -19.078 0.735 3.424 1.00 88.31 107 GLN A N 1
ATOM 770 C CA . GLN A 1 107 ? -18.762 0.637 4.847 1.00 88.31 107 GLN A CA 1
ATOM 771 C C . GLN A 1 107 ? -19.827 1.327 5.711 1.00 88.31 107 GLN A C 1
ATOM 773 O O . GLN A 1 107 ? -20.319 0.724 6.668 1.00 88.31 107 GLN A O 1
ATOM 778 N N . ASP A 1 108 ? -20.231 2.541 5.343 1.00 88.56 108 ASP A N 1
ATOM 779 C CA . ASP A 1 108 ? -21.269 3.301 6.039 1.00 88.56 108 ASP A CA 1
ATOM 780 C C . ASP A 1 108 ? -22.620 2.586 5.940 1.00 88.56 108 ASP A C 1
ATOM 782 O O . ASP A 1 108 ? -23.298 2.389 6.949 1.00 88.56 108 ASP A O 1
ATOM 786 N N . SER A 1 109 ? -22.977 2.077 4.757 1.00 85.62 109 SER A N 1
ATOM 787 C CA . SER A 1 109 ? -24.204 1.291 4.557 1.00 85.62 109 SER A CA 1
ATOM 788 C C . SER A 1 109 ? -24.245 0.047 5.457 1.00 85.62 109 SER A C 1
ATOM 790 O O . SER A 1 109 ? -25.259 -0.236 6.099 1.00 85.62 109 SER A O 1
ATOM 792 N N . PHE A 1 110 ? -23.125 -0.673 5.579 1.00 84.44 110 PHE A N 1
ATOM 793 C CA . PHE A 1 110 ? -22.988 -1.804 6.503 1.00 84.44 110 PHE A CA 1
ATOM 794 C C . PHE A 1 110 ? -23.032 -1.371 7.974 1.00 84.44 110 PHE A C 1
ATOM 796 O O . PHE A 1 110 ? -23.512 -2.120 8.837 1.00 84.44 110 PHE A O 1
ATOM 803 N N . HIS A 1 111 ? -22.556 -0.168 8.293 1.00 82.12 111 HIS A N 1
ATOM 804 C CA . HIS A 1 111 ? -22.648 0.380 9.639 1.00 82.12 111 HIS A CA 1
ATOM 805 C C . HIS A 1 111 ? -24.099 0.702 10.019 1.00 82.12 111 HIS A C 1
ATOM 807 O O . HIS A 1 111 ? -24.526 0.338 11.116 1.00 82.12 111 HIS A O 1
ATOM 813 N N . HIS A 1 112 ? -24.873 1.265 9.088 1.00 81.25 112 HIS A N 1
ATOM 814 C CA . HIS A 1 112 ? -26.289 1.599 9.263 1.00 81.25 112 HIS A CA 1
ATOM 815 C C . HIS A 1 112 ? -27.229 0.389 9.298 1.00 81.25 112 HIS A C 1
ATOM 817 O O . HIS A 1 112 ? -28.336 0.492 9.826 1.00 81.25 112 HIS A O 1
ATOM 823 N N . LEU A 1 113 ? -26.805 -0.774 8.795 1.00 81.44 113 LEU A N 1
ATOM 824 C CA . LEU A 1 113 ? -27.601 -1.993 8.888 1.00 81.44 113 LEU A CA 1
ATOM 825 C C . LEU A 1 113 ? -27.825 -2.379 10.362 1.00 81.44 113 LEU A C 1
ATOM 827 O O . LEU A 1 113 ? -26.863 -2.583 11.116 1.00 81.44 113 LEU A O 1
ATOM 831 N N . ALA A 1 114 ? -29.094 -2.514 10.759 1.00 73.56 114 ALA A N 1
ATOM 832 C CA . ALA A 1 114 ? -29.541 -2.882 12.105 1.00 73.56 114 ALA A CA 1
ATOM 833 C C . ALA A 1 114 ? -29.310 -4.379 12.411 1.00 73.56 114 ALA A C 1
ATOM 835 O O . ALA A 1 114 ? -30.226 -5.115 12.764 1.00 73.56 114 ALA A O 1
ATOM 836 N N . ALA A 1 115 ? -28.071 -4.840 12.242 1.00 77.25 115 ALA A N 1
ATOM 837 C CA . ALA A 1 115 ? -27.635 -6.198 12.536 1.00 77.25 115 ALA A CA 1
ATOM 838 C C . ALA A 1 115 ? -26.674 -6.217 13.744 1.00 77.25 115 ALA A C 1
ATOM 840 O O . ALA A 1 115 ? -25.879 -5.283 13.912 1.00 77.25 115 ALA A O 1
ATOM 841 N N . PRO A 1 116 ? -26.680 -7.283 14.568 1.00 81.44 116 PRO A N 1
ATOM 842 C CA . PRO A 1 116 ? -25.718 -7.457 15.654 1.00 81.44 116 PRO A CA 1
ATOM 843 C C . PRO A 1 116 ? -24.278 -7.431 15.129 1.00 81.44 116 PRO A C 1
ATOM 845 O O . PRO A 1 116 ? -23.992 -7.976 14.061 1.00 81.44 116 PRO A O 1
ATOM 848 N N . ARG A 1 117 ? -23.347 -6.845 15.896 1.00 79.12 117 ARG A N 1
ATOM 849 C CA . ARG A 1 117 ? -21.943 -6.643 15.477 1.00 79.12 117 ARG A CA 1
ATOM 850 C C . ARG A 1 117 ? -21.250 -7.919 14.982 1.00 79.12 117 ARG A C 1
ATOM 852 O O . ARG A 1 117 ? -20.384 -7.829 14.124 1.00 79.12 117 ARG A O 1
ATOM 859 N N . TRP A 1 118 ? -21.640 -9.086 15.492 1.00 82.06 118 TRP A N 1
ATOM 860 C CA . TRP A 1 118 ? -21.038 -10.376 15.132 1.00 82.06 118 TRP A CA 1
ATOM 861 C C . TRP A 1 118 ? -21.632 -10.982 13.855 1.00 82.06 118 TRP A C 1
ATOM 863 O O . TRP A 1 118 ? -20.971 -11.755 13.173 1.00 82.06 118 TRP A O 1
ATOM 873 N N . VAL A 1 119 ? -22.857 -10.597 13.492 1.00 85.56 119 VAL A N 1
ATOM 874 C CA . VAL A 1 119 ? -23.541 -11.095 12.288 1.00 85.56 119 VAL A CA 1
ATOM 875 C C . VAL A 1 119 ? -23.086 -10.326 11.046 1.00 85.56 119 VAL A C 1
ATOM 877 O O . VAL A 1 119 ? -23.014 -10.892 9.960 1.00 85.56 119 VAL A O 1
ATOM 880 N N . LYS A 1 120 ? -22.705 -9.052 11.198 1.00 84.06 120 LYS A N 1
ATOM 881 C CA . LYS A 1 120 ? -22.194 -8.214 10.100 1.00 84.06 120 LYS A CA 1
ATOM 882 C C . LYS A 1 120 ? -21.026 -8.848 9.315 1.00 84.06 120 LYS A C 1
ATOM 884 O O . LYS A 1 120 ? -21.155 -8.938 8.094 1.00 84.06 120 LYS A O 1
ATOM 889 N N . PRO A 1 121 ? -19.932 -9.333 9.943 1.00 86.19 121 PRO A N 1
ATOM 890 C CA . PRO A 1 121 ? -18.853 -9.998 9.208 1.00 86.19 121 PRO A CA 1
ATOM 891 C C . PRO A 1 121 ? -19.290 -11.328 8.584 1.00 86.19 121 PRO A C 1
ATOM 893 O O . PRO A 1 121 ? -18.804 -11.669 7.512 1.00 86.19 121 PRO A O 1
ATOM 896 N N . ALA A 1 122 ? -20.237 -12.050 9.193 1.00 88.00 122 ALA A N 1
ATOM 897 C CA . ALA A 1 122 ? -20.775 -13.281 8.615 1.00 88.00 122 ALA A CA 1
ATOM 898 C C . ALA A 1 122 ? -21.563 -13.003 7.323 1.00 88.00 122 ALA A C 1
ATOM 900 O O . ALA A 1 122 ? -21.372 -13.695 6.327 1.00 88.00 122 ALA A O 1
ATOM 901 N N . ILE A 1 123 ? -22.391 -11.951 7.308 1.00 87.12 123 ILE A N 1
ATOM 902 C CA . ILE A 1 123 ? -23.111 -11.504 6.105 1.00 87.12 123 ILE A CA 1
ATOM 903 C C . ILE A 1 123 ? -22.120 -11.046 5.033 1.00 87.12 123 ILE A C 1
ATOM 905 O O . ILE A 1 123 ? -22.233 -11.470 3.887 1.00 87.12 123 ILE A O 1
ATOM 909 N N . ALA A 1 124 ? -21.132 -10.221 5.394 1.00 86.88 124 ALA A N 1
ATOM 910 C CA . ALA A 1 124 ? -20.108 -9.774 4.453 1.00 86.88 124 ALA A CA 1
ATOM 911 C C . ALA A 1 124 ? -19.331 -10.964 3.861 1.00 86.88 124 ALA A C 1
ATOM 913 O O . ALA A 1 124 ? -19.173 -11.045 2.647 1.00 86.88 124 ALA A O 1
ATOM 914 N N . GLY A 1 125 ? -18.923 -11.925 4.695 1.00 87.44 125 GLY A N 1
ATOM 915 C CA . GLY A 1 125 ? -18.253 -13.151 4.263 1.00 87.44 125 GLY A CA 1
ATOM 916 C C . GLY A 1 125 ? -19.122 -14.022 3.356 1.00 87.44 125 GLY A C 1
ATOM 917 O O . GLY A 1 125 ? -18.624 -14.544 2.364 1.00 87.44 125 GLY A O 1
ATOM 918 N N . LEU A 1 126 ? -20.425 -14.130 3.635 1.00 89.50 126 LEU A N 1
ATOM 919 C CA . LEU A 1 126 ? -21.367 -14.859 2.784 1.00 89.50 126 LEU A CA 1
ATOM 920 C C . LEU A 1 126 ? -21.527 -14.175 1.423 1.00 89.50 126 LEU A C 1
ATOM 922 O O . LEU A 1 126 ? -21.465 -14.847 0.399 1.00 89.50 126 LEU A O 1
ATOM 926 N N . VAL A 1 127 ? -21.667 -12.847 1.394 1.00 88.06 127 VAL A N 1
ATOM 927 C CA . VAL A 1 127 ? -21.735 -12.075 0.144 1.00 88.06 127 VAL A CA 1
ATOM 928 C C . VAL A 1 127 ? -20.448 -12.241 -0.663 1.00 88.06 127 VAL A C 1
ATOM 930 O O . VAL A 1 127 ? -20.517 -12.563 -1.846 1.00 88.06 127 VAL A O 1
ATOM 933 N N . VAL A 1 128 ? -19.279 -12.096 -0.032 1.00 87.44 128 VAL A N 1
ATOM 934 C CA . VAL A 1 128 ? -17.978 -12.309 -0.687 1.00 87.44 128 VAL A CA 1
ATOM 935 C C . VAL A 1 128 ? -17.847 -13.746 -1.197 1.00 87.44 128 VAL A C 1
ATOM 937 O O . VAL A 1 128 ? -17.394 -13.947 -2.319 1.00 87.44 128 VAL A O 1
ATOM 940 N N . GLY A 1 129 ? -18.295 -14.741 -0.427 1.00 85.81 129 GLY A N 1
ATOM 941 C CA . GLY A 1 129 ? -18.289 -16.148 -0.828 1.00 85.81 129 GLY A CA 1
ATOM 942 C C . GLY A 1 129 ? -19.178 -16.424 -2.041 1.00 85.81 129 GLY A C 1
ATOM 943 O O . GLY A 1 129 ? -18.729 -17.042 -3.002 1.00 85.81 129 GLY A O 1
ATOM 944 N N . VAL A 1 130 ? -20.412 -15.909 -2.045 1.00 89.69 130 VAL A N 1
ATOM 945 C CA . VAL A 1 130 ? -21.341 -16.038 -3.180 1.00 89.69 130 VAL A CA 1
ATOM 946 C C . VAL A 1 130 ? -20.776 -15.345 -4.419 1.00 89.69 130 VAL A C 1
ATOM 948 O O . VAL A 1 130 ? -20.726 -15.946 -5.490 1.00 89.69 130 VAL A O 1
ATOM 951 N N . VAL A 1 131 ? -20.282 -14.111 -4.282 1.00 86.25 131 VAL A N 1
ATOM 952 C CA . VAL A 1 131 ? -19.633 -13.385 -5.386 1.00 86.25 131 VAL A CA 1
ATOM 953 C C . VAL A 1 131 ? -18.394 -14.130 -5.883 1.00 86.25 131 VAL A C 1
ATOM 955 O O . VAL A 1 131 ? -18.172 -14.185 -7.088 1.00 86.25 131 VAL A O 1
ATOM 958 N N . GLY A 1 132 ? -17.623 -14.758 -4.996 1.00 83.38 132 GLY A N 1
ATOM 959 C CA . GLY A 1 132 ? -16.455 -15.564 -5.346 1.00 83.38 132 GLY A CA 1
ATOM 960 C C . GLY A 1 132 ? -16.783 -16.799 -6.190 1.00 83.38 132 GLY A C 1
ATOM 961 O O . GLY A 1 132 ? -15.985 -17.173 -7.048 1.00 83.38 132 GLY A O 1
ATOM 962 N N . ILE A 1 133 ? -17.970 -17.393 -6.013 1.00 85.81 133 ILE A N 1
ATOM 963 C CA . ILE A 1 133 ? -18.446 -18.506 -6.852 1.00 85.81 133 ILE A CA 1
ATOM 964 C C . ILE A 1 133 ? -18.759 -18.016 -8.272 1.00 85.81 133 ILE A C 1
ATOM 966 O O . ILE A 1 133 ? -18.376 -18.665 -9.243 1.00 85.81 133 ILE A O 1
ATOM 970 N N . PHE A 1 134 ? -19.418 -16.861 -8.413 1.00 83.56 134 PHE A N 1
ATOM 971 C CA . PHE A 1 134 ? -19.794 -16.322 -9.727 1.00 83.56 134 PHE A CA 1
ATOM 972 C C . PHE A 1 134 ? -18.639 -15.619 -10.453 1.00 83.56 134 PHE A C 1
ATOM 974 O O . PHE A 1 134 ? -18.519 -15.729 -11.671 1.00 83.56 134 PHE A O 1
ATOM 981 N N . CYS A 1 135 ? -17.765 -14.925 -9.722 1.00 78.88 135 CYS A N 1
ATOM 982 C CA . CYS A 1 135 ? -16.550 -14.314 -10.249 1.00 78.88 135 CYS A CA 1
ATOM 983 C C . CYS A 1 135 ? -15.300 -15.013 -9.701 1.00 78.88 135 CYS A C 1
ATOM 985 O O . CYS A 1 135 ? -14.499 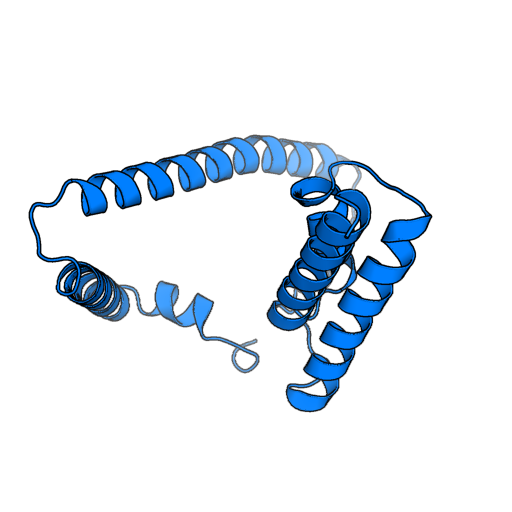-14.414 -8.977 1.00 78.88 135 CYS A O 1
ATOM 987 N N . GLN A 1 136 ? -15.080 -16.267 -10.111 1.00 70.00 136 GLN A N 1
ATOM 988 C CA . GLN A 1 136 ? -13.851 -16.989 -9.760 1.00 70.00 136 GLN A CA 1
ATOM 989 C C . GLN A 1 136 ? -12.590 -16.235 -10.198 1.00 70.00 136 GLN A C 1
ATOM 991 O O . GLN A 1 136 ? -11.595 -16.263 -9.488 1.00 70.00 136 GLN A O 1
ATOM 996 N N . LYS A 1 137 ? -12.632 -15.503 -11.320 1.00 67.00 137 LYS A N 1
ATOM 997 C CA . LYS A 1 137 ? -11.501 -14.687 -11.792 1.00 67.00 137 LYS A CA 1
ATOM 998 C C . LYS A 1 137 ? -11.182 -13.512 -10.860 1.00 67.00 137 LYS A C 1
ATOM 1000 O O . LYS A 1 137 ? -10.010 -13.211 -10.671 1.00 67.00 137 LYS A O 1
ATOM 1005 N N . CYS A 1 138 ? -12.193 -12.879 -10.257 1.00 66.88 138 CYS A N 1
ATOM 1006 C CA . CYS A 1 138 ? -11.998 -11.780 -9.306 1.00 66.88 138 CYS A CA 1
ATOM 1007 C C . CYS A 1 138 ? -11.329 -12.279 -8.020 1.00 66.88 138 CYS A C 1
ATOM 1009 O O . CYS A 1 138 ? -10.418 -11.639 -7.505 1.00 66.88 138 CYS A O 1
ATOM 1011 N N . LEU A 1 139 ? -11.779 -13.433 -7.516 1.00 64.56 139 LEU A N 1
ATOM 1012 C CA . LEU A 1 139 ? -11.220 -14.041 -6.311 1.00 64.56 139 LEU A CA 1
ATOM 1013 C C . LEU A 1 139 ? -9.824 -14.626 -6.575 1.00 64.56 139 LEU A C 1
ATOM 1015 O O . LEU A 1 139 ? -8.920 -14.441 -5.766 1.00 64.56 139 LEU A O 1
ATOM 1019 N N . ALA A 1 140 ? -9.631 -15.254 -7.739 1.00 56.62 140 ALA A N 1
ATOM 1020 C CA . ALA A 1 140 ? -8.355 -15.826 -8.153 1.00 56.62 140 ALA A CA 1
ATOM 1021 C C . ALA A 1 140 ? -7.253 -14.769 -8.305 1.00 56.62 140 ALA A C 1
ATOM 1023 O O . ALA A 1 140 ? -6.108 -15.051 -7.968 1.00 56.62 140 ALA A O 1
ATOM 1024 N N . LEU A 1 141 ? -7.583 -13.548 -8.750 1.00 59.22 141 LEU A N 1
ATOM 1025 C CA . LEU A 1 141 ? -6.617 -12.450 -8.888 1.00 59.22 141 LEU A CA 1
ATOM 1026 C C . LEU A 1 141 ? -5.973 -12.056 -7.544 1.00 59.22 141 LEU A C 1
ATOM 1028 O O . LEU A 1 141 ? -4.831 -11.613 -7.520 1.00 59.22 141 LEU A O 1
ATOM 1032 N N . ALA A 1 142 ? -6.689 -12.243 -6.431 1.00 55.09 142 ALA A N 1
ATOM 1033 C CA . ALA A 1 142 ? -6.184 -11.987 -5.082 1.00 55.09 142 ALA A CA 1
ATOM 1034 C C . ALA A 1 142 ? -5.406 -13.177 -4.483 1.00 55.09 142 ALA A C 1
ATOM 1036 O O . ALA A 1 142 ? -4.658 -12.993 -3.526 1.00 55.09 142 ALA A O 1
ATOM 1037 N N . THR A 1 143 ? -5.581 -14.392 -5.018 1.00 54.25 143 THR A N 1
ATOM 1038 C CA . THR A 1 143 ? -4.988 -15.638 -4.493 1.00 54.25 143 THR A CA 1
ATOM 1039 C C . THR A 1 143 ? -3.939 -16.268 -5.404 1.00 54.25 143 THR A C 1
ATOM 1041 O O . THR A 1 143 ? -3.491 -17.371 -5.106 1.00 54.25 1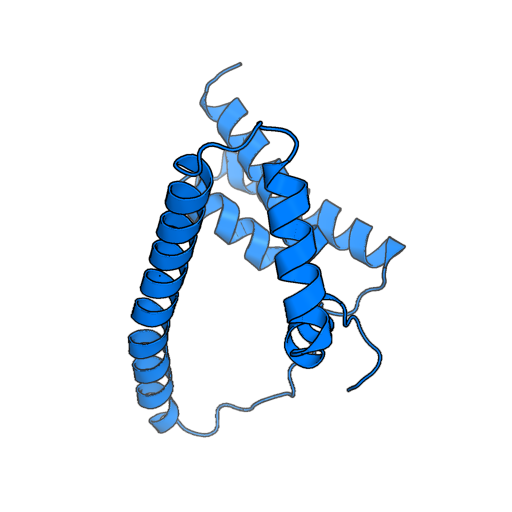43 THR A O 1
ATOM 1044 N N . LEU A 1 144 ? -3.567 -15.640 -6.520 1.00 50.88 144 LEU A N 1
ATOM 1045 C CA . LEU A 1 144 ? -2.558 -16.163 -7.444 1.00 50.88 144 LEU A CA 1
ATOM 1046 C C . LEU A 1 144 ? -1.177 -15.562 -7.145 1.00 50.88 144 LEU A C 1
ATOM 1048 O O . LEU A 1 144 ? -0.845 -14.509 -7.684 1.00 50.88 144 LEU A O 1
ATOM 1052 N N . PRO A 1 145 ? -0.320 -16.252 -6.371 1.00 48.41 145 PRO A N 1
ATOM 1053 C CA . PRO A 1 145 ? 1.107 -16.212 -6.595 1.00 48.41 145 PRO A CA 1
ATOM 1054 C C . PRO A 1 145 ? 1.483 -17.285 -7.645 1.00 48.41 145 PRO A C 1
ATOM 1056 O O . PRO A 1 145 ? 1.157 -18.465 -7.518 1.00 48.41 145 PRO A O 1
ATOM 1059 N N . LEU A 1 146 ? 2.227 -16.874 -8.673 1.00 50.91 146 LEU A N 1
ATOM 1060 C CA . LEU A 1 146 ? 3.361 -17.635 -9.229 1.00 50.91 146 LEU A CA 1
ATOM 1061 C C . LEU A 1 146 ? 3.168 -18.937 -10.050 1.00 50.91 146 LEU A C 1
ATOM 1063 O O . LEU A 1 146 ? 4.171 -19.603 -10.283 1.00 50.91 146 LEU A O 1
ATOM 1067 N N . THR A 1 147 ? 1.989 -19.330 -10.553 1.00 44.50 147 THR A N 1
ATOM 1068 C CA . THR A 1 147 ? 1.896 -20.591 -11.357 1.00 44.50 147 THR A CA 1
ATOM 1069 C C . THR A 1 147 ? 1.191 -20.527 -12.712 1.00 44.50 147 THR A C 1
ATOM 1071 O O . THR A 1 147 ? 1.182 -21.529 -13.423 1.00 44.50 147 THR A O 1
ATOM 1074 N N . LEU A 1 148 ? 0.640 -19.384 -13.123 1.00 35.75 148 LEU A N 1
ATOM 1075 C CA . LEU A 1 148 ? -0.027 -19.262 -14.426 1.00 35.75 148 LEU A CA 1
ATOM 1076 C C . LEU A 1 148 ? 0.377 -17.997 -15.182 1.00 35.75 148 LEU A C 1
ATOM 1078 O O . LEU A 1 148 ? -0.499 -17.292 -15.657 1.00 35.75 148 LEU A O 1
ATOM 1082 N N . PHE A 1 149 ? 1.683 -17.738 -15.287 1.00 45.97 149 PHE A N 1
ATOM 1083 C CA . PHE A 1 149 ? 2.322 -17.104 -16.448 1.00 45.97 149 PHE A CA 1
ATOM 1084 C C . PHE A 1 149 ? 3.778 -17.563 -16.529 1.00 45.97 149 PHE A C 1
ATOM 1086 O O . PHE A 1 149 ? 4.440 -17.565 -15.467 1.00 45.97 149 PHE A O 1
#

Sequence (149 aa):
MSDERVRALVAAGAAAGVSSAFNAPIAGIFFSLEIILGEISSTMLGVVVLSSVVAATLTQAVSGAQPAFSVPAYTFDSVWELPLYALLGILAGPIAALYVRLLYLLQDSFHHLAAPRWVKPAIAGLVVGVVGIFCQKCLALATLPLTLF

Radius of gyration: 19.85 Å; chains: 1; bounding box: 47×36×53 Å

Foldseek 3Di:
DPPVVVLLVVLLVQLLVVCLVFLNNVVSLCCSCCPRVVHDDPVSSVSSSVSSVVSSVVSCVVPNNDGQDDDPDDDDPDPVCVVVVVVVVVVVVVVVVVVVVVVVVVVVVLVPPPDDPVVSVVVVVVVVVVVCVVPVVVVVVVVDDDDDD

Secondary structure (DSSP, 8-state):
--HHHHHHHHHHHHHHHHHHHHT-HHHHHHHIIIIIISS--HHHHHHHHHHHHHHHHHHHHHH-S--SS-PPP-----GGGHHHHHHHHHHHHHHHHHHHHHHHHHHHHHHHS---TTHHHHHHHHHHHHHHHHTHHHHHHHH--SS--